Protein AF-A0A9D7KH41-F1 (afdb_monomer)

Mean predicted aligned error: 4.59 Å

Sequence (114 aa):
MLYSLLLPESWRNYSPVYESYYAGKAGRFDIVMHGTTVDQRYYKNEVFYPNVPTHGCL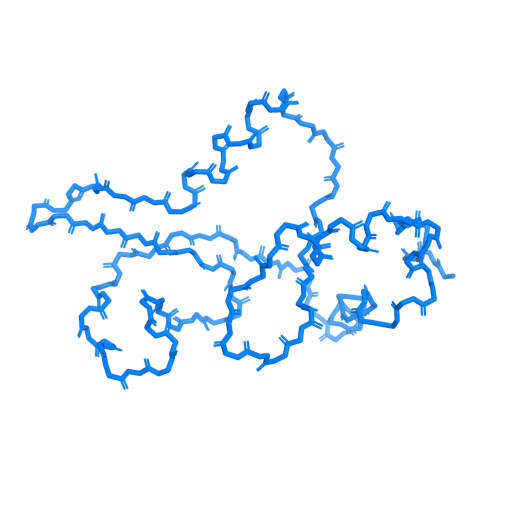SGIEKWDDKGYLIFSNQEKLLDIYNSLGNPKGYLYLIELDDQEKDVTPEEVQNLLK

Foldseek 3Di:
DVVLVQDDPLCSPVVQLCPQVVCVVVPNPDAAEDEDPDDCVVCPPPLPPPDDDDPRHHYFDWDADPVGHTPDGPSVVVVVVCVVVVNDDGDDDDGDDDDDSDDDDPVNVVVVVD

Solvent-accessible surface area (backbone atoms only — not comparable to full-atom values): 7569 Å² total; per-residue (Å²): 110,80,71,52,71,76,47,58,77,78,47,62,81,43,68,76,78,47,50,66,58,53,40,38,76,73,71,47,86,78,71,56,75,45,74,48,89,66,68,44,75,83,36,71,88,43,91,62,46,77,42,76,93,63,97,75,44,53,66,41,49,39,44,62,48,100,87,70,48,82,75,45,48,50,48,58,53,51,49,52,53,46,52,73,66,69,62,74,88,80,84,85,87,86,79,86,89,72,91,65,100,64,83,88,49,74,66,63,54,52,66,72,76,102

Radius of gyration: 16.71 Å; Cα contacts (8 Å, |Δi|>4): 88; chains: 1; bounding box: 41×34×42 Å

Structure (mmCIF, N/CA/C/O backbone):
data_AF-A0A9D7KH41-F1
#
_entry.id   AF-A0A9D7KH41-F1
#
loop_
_atom_site.group_PDB
_atom_site.id
_atom_site.type_symbol
_atom_site.label_atom_id
_atom_site.label_alt_id
_atom_site.label_comp_id
_atom_site.label_asym_id
_atom_site.label_entity_id
_atom_site.label_seq_id
_atom_site.pdbx_PDB_ins_code
_atom_site.Cartn_x
_atom_site.Cartn_y
_atom_site.Cartn_z
_atom_site.occupancy
_atom_site.B_iso_or_equiv
_atom_site.auth_seq_id
_atom_site.auth_comp_id
_atom_site.auth_asym_id
_atom_site.auth_atom_id
_atom_site.pdbx_PDB_model_num
ATOM 1 N N . MET A 1 1 ? -17.560 -4.007 17.795 1.00 83.00 1 MET A N 1
ATOM 2 C CA . MET A 1 1 ? -16.921 -5.263 17.323 1.00 83.00 1 MET A CA 1
ATOM 3 C C . MET A 1 1 ? -15.451 -5.230 17.729 1.00 83.00 1 MET A C 1
ATOM 5 O O . MET A 1 1 ? -14.931 -4.134 17.830 1.00 83.00 1 MET A O 1
ATOM 9 N N . LEU A 1 2 ? -14.760 -6.354 17.964 1.00 90.62 2 LEU A N 1
ATOM 10 C CA . LEU A 1 2 ? -13.341 -6.312 18.380 1.00 90.62 2 LEU A CA 1
ATOM 11 C C . LEU A 1 2 ? -12.457 -5.540 17.380 1.00 90.62 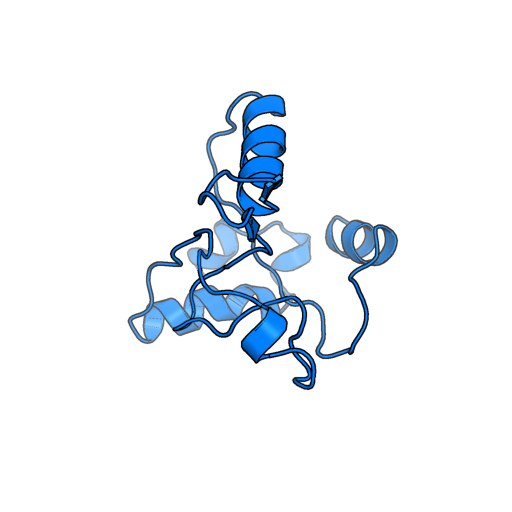2 LEU A C 1
ATOM 13 O O . LEU A 1 2 ? -11.638 -4.727 17.785 1.00 90.62 2 LEU A O 1
ATOM 17 N N . TYR A 1 3 ? -12.696 -5.721 16.079 1.00 91.69 3 TYR A N 1
ATOM 18 C CA . TYR A 1 3 ? -11.971 -5.024 15.013 1.00 91.69 3 TYR A CA 1
ATOM 19 C C . TYR A 1 3 ? -12.068 -3.490 15.098 1.00 91.69 3 TYR A C 1
ATOM 21 O O . TYR A 1 3 ? -11.073 -2.800 14.913 1.00 91.69 3 TYR A O 1
ATOM 29 N N . SER A 1 4 ? -13.233 -2.938 15.463 1.00 92.44 4 SER A N 1
ATOM 30 C CA . SER A 1 4 ? -13.424 -1.480 15.550 1.00 92.44 4 SER A CA 1
ATOM 31 C C . SER A 1 4 ? -12.623 -0.828 16.684 1.00 92.44 4 SER A C 1
ATOM 33 O O . SER A 1 4 ? -12.546 0.395 16.747 1.00 92.44 4 SER A O 1
ATOM 35 N N . LEU A 1 5 ? -12.059 -1.625 17.600 1.00 92.12 5 LEU A N 1
ATOM 36 C CA . LE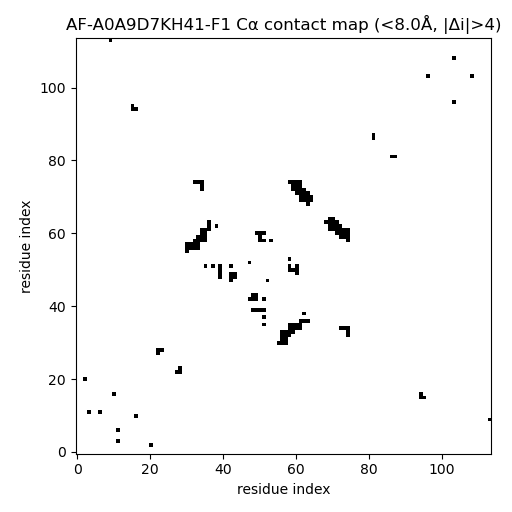U A 1 5 ? -11.157 -1.144 18.649 1.00 92.12 5 LEU A CA 1
ATOM 37 C C . LEU A 1 5 ? -9.728 -0.922 18.142 1.00 92.12 5 LEU A C 1
ATOM 39 O O . LEU A 1 5 ? -8.964 -0.245 18.820 1.00 92.12 5 LEU A O 1
ATOM 43 N N . LEU A 1 6 ? -9.371 -1.474 16.977 1.00 90.50 6 LEU A N 1
ATOM 44 C CA . LEU A 1 6 ? -8.088 -1.198 16.328 1.00 90.50 6 LEU A CA 1
ATOM 45 C C . LEU A 1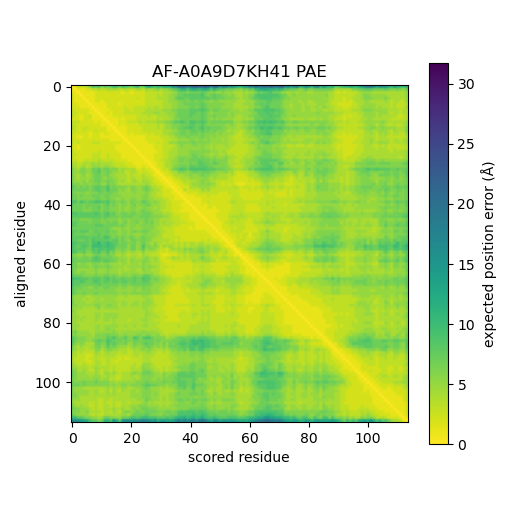 6 ? -8.115 0.178 15.648 1.00 90.50 6 LEU A C 1
ATOM 47 O O . LEU A 1 6 ? -7.117 0.891 15.659 1.00 90.50 6 LEU A O 1
ATOM 51 N N . LEU A 1 7 ? -9.276 0.568 15.116 1.00 89.94 7 LEU A N 1
ATOM 52 C CA . LEU A 1 7 ? -9.461 1.782 14.326 1.00 89.94 7 LEU A CA 1
ATOM 53 C C . LEU A 1 7 ? -9.494 3.063 15.186 1.00 89.94 7 LEU A C 1
ATOM 55 O O . LEU A 1 7 ? -10.051 3.044 16.295 1.00 89.94 7 LEU A O 1
ATOM 59 N N . PRO A 1 8 ? -8.999 4.198 14.648 1.00 88.88 8 PRO A N 1
ATOM 60 C CA . PRO A 1 8 ? -9.282 5.527 15.185 1.00 88.88 8 PRO A CA 1
ATOM 61 C C . PRO A 1 8 ? -10.785 5.750 15.382 1.00 88.88 8 PRO A C 1
ATOM 63 O O . PRO A 1 8 ? -11.608 5.215 14.637 1.00 88.88 8 PRO A O 1
ATOM 66 N N . GLU A 1 9 ? -11.161 6.555 16.378 1.00 90.19 9 GLU A N 1
A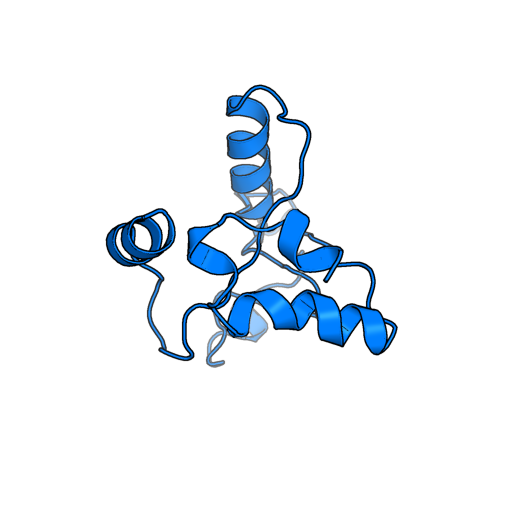TOM 67 C CA . GLU A 1 9 ? -12.575 6.788 16.696 1.00 90.19 9 GLU A CA 1
ATOM 68 C C . GLU A 1 9 ? -13.347 7.391 15.516 1.00 90.19 9 GLU A C 1
ATOM 70 O O . GLU A 1 9 ? -14.443 6.914 15.214 1.00 90.19 9 GLU A O 1
ATOM 75 N N . SER A 1 10 ? -12.743 8.344 14.795 1.00 88.44 10 SER A N 1
ATOM 76 C CA . SER A 1 10 ? -13.344 8.967 13.610 1.00 88.44 10 SER A CA 1
ATOM 77 C C . SER A 1 10 ? -13.616 7.968 12.479 1.00 88.44 10 SER A C 1
ATOM 79 O O . SER A 1 10 ? -14.543 8.158 11.693 1.00 88.44 10 SER A O 1
ATOM 81 N N . TRP A 1 11 ? -12.896 6.843 12.435 1.00 90.62 11 TRP A N 1
ATOM 82 C CA . TRP A 1 11 ? -13.037 5.828 11.387 1.00 90.62 11 TRP A CA 1
ATOM 83 C C . TRP A 1 11 ? -14.061 4.748 11.707 1.00 90.62 11 TRP A C 1
ATOM 85 O O . TRP A 1 11 ? -14.430 3.967 10.833 1.00 90.62 11 TRP A O 1
ATOM 95 N N . ARG A 1 12 ? -14.566 4.673 12.941 1.00 91.19 12 ARG A N 1
ATOM 96 C CA . ARG A 1 12 ? -15.460 3.573 13.341 1.00 91.19 12 ARG A CA 1
ATOM 97 C C . ARG A 1 12 ? -16.764 3.534 12.548 1.00 91.19 12 ARG A C 1
ATOM 99 O O . ARG A 1 12 ? -17.337 2.455 12.421 1.00 91.19 12 ARG A O 1
ATOM 106 N N . ASN A 1 13 ? -17.197 4.667 12.000 1.00 89.19 13 ASN A N 1
ATOM 107 C CA . ASN A 1 13 ? -18.373 4.767 11.132 1.00 89.19 13 ASN A CA 1
ATOM 108 C C . ASN A 1 13 ? -18.017 4.856 9.636 1.00 89.19 13 ASN A C 1
ATOM 110 O O . ASN A 1 13 ? -18.913 4.965 8.802 1.00 89.19 13 ASN A O 1
ATOM 114 N N . TYR A 1 14 ? -16.730 4.802 9.282 1.00 87.69 14 TYR A N 1
ATOM 115 C CA . TYR A 1 14 ? -16.270 4.822 7.900 1.00 87.69 14 TYR A CA 1
ATOM 116 C C . TYR A 1 14 ? -16.276 3.391 7.352 1.00 87.69 14 TYR A C 1
ATOM 118 O O . TYR A 1 14 ? -15.413 2.580 7.666 1.00 87.69 14 TYR A O 1
ATOM 126 N N . SER A 1 15 ? -17.302 3.037 6.577 1.00 88.69 15 SER A N 1
ATOM 127 C CA . SER A 1 15 ? -17.484 1.646 6.131 1.00 88.69 15 SER A CA 1
ATOM 128 C C . SER A 1 15 ? -16.303 1.026 5.350 1.00 88.69 15 SER A C 1
ATOM 130 O O . SER A 1 15 ? -16.041 -0.153 5.599 1.00 88.69 15 SER A O 1
ATOM 132 N N . PRO A 1 16 ? -15.533 1.760 4.514 1.00 88.19 16 PRO A N 1
ATOM 133 C CA . PRO A 1 16 ? -14.430 1.173 3.742 1.00 88.19 16 PRO A CA 1
ATOM 134 C C . PRO A 1 16 ? -13.320 0.545 4.594 1.00 88.19 16 PRO A C 1
ATOM 136 O O . PRO A 1 16 ? -12.776 -0.495 4.237 1.00 88.19 16 PRO A O 1
ATOM 139 N N . VAL A 1 17 ? -13.032 1.067 5.794 1.00 90.19 17 VAL A N 1
ATOM 140 C CA . VAL A 1 17 ? -11.983 0.469 6.651 1.00 90.19 17 VAL A CA 1
ATOM 141 C C . VAL A 1 17 ? -12.365 -0.901 7.224 1.00 90.19 17 VAL A C 1
ATOM 143 O O . VAL A 1 17 ? -11.534 -1.564 7.837 1.00 90.19 17 VAL A O 1
ATOM 146 N N . TYR A 1 18 ? -13.599 -1.369 7.016 1.00 92.38 18 TYR A N 1
ATOM 147 C CA . TYR A 1 18 ? -14.031 -2.714 7.403 1.00 92.38 18 TYR A CA 1
ATOM 148 C C . TYR A 1 18 ? -13.830 -3.766 6.304 1.00 92.38 18 TYR A C 1
ATOM 150 O O . TYR A 1 18 ? -14.063 -4.948 6.560 1.00 92.38 18 TYR A O 1
ATOM 158 N N . GLU A 1 19 ? -13.359 -3.402 5.111 1.00 90.19 19 GLU A N 1
ATOM 159 C CA . GLU A 1 19 ? -13.098 -4.372 4.039 1.00 90.19 19 GLU A CA 1
ATOM 160 C C . GLU A 1 19 ? -12.071 -5.428 4.451 1.00 90.19 19 GLU A C 1
ATOM 162 O O . GLU A 1 19 ? -12.303 -6.623 4.268 1.00 90.19 19 GLU A O 1
ATOM 167 N N . SER A 1 20 ? -11.001 -5.018 5.139 1.00 89.88 20 SER A N 1
ATOM 168 C CA . SER A 1 20 ? -10.013 -5.944 5.712 1.00 89.88 20 SER A CA 1
ATOM 169 C C . SER A 1 20 ? -10.639 -6.932 6.707 1.00 89.88 20 SER A C 1
ATOM 171 O O . SER A 1 20 ? -10.261 -8.103 6.752 1.00 89.88 20 SER A O 1
ATOM 173 N N . TYR A 1 21 ? -11.633 -6.495 7.491 1.00 92.44 21 TYR A N 1
ATOM 174 C CA . TYR A 1 21 ? -12.355 -7.384 8.404 1.00 92.44 21 TYR A CA 1
ATOM 175 C C . TYR A 1 21 ? -13.138 -8.459 7.638 1.00 92.44 21 TYR A C 1
ATOM 177 O O . TYR A 1 21 ? -13.070 -9.643 7.983 1.00 92.44 21 TYR A O 1
ATOM 185 N N . TYR A 1 22 ? -13.861 -8.067 6.587 1.00 93.31 22 TYR A N 1
ATOM 186 C CA . TYR A 1 22 ? -14.628 -9.006 5.771 1.00 93.31 22 TYR A CA 1
ATOM 187 C C . TYR A 1 22 ? -13.728 -9.929 4.940 1.00 93.31 22 TYR A C 1
ATOM 189 O O . TYR A 1 22 ? -14.011 -11.125 4.852 1.00 93.31 22 TYR A O 1
ATOM 197 N N . ALA A 1 23 ? -12.606 -9.428 4.420 1.00 91.38 23 ALA A N 1
ATOM 198 C CA . ALA A 1 23 ? -11.587 -10.236 3.755 1.00 91.38 23 ALA A CA 1
ATOM 199 C C . ALA A 1 23 ? -11.029 -11.317 4.701 1.00 91.38 23 ALA A C 1
ATOM 201 O O . ALA A 1 23 ? -10.985 -12.496 4.339 1.00 91.38 23 ALA A O 1
ATOM 202 N N . GLY A 1 24 ? -10.734 -10.955 5.954 1.00 91.81 24 GLY A N 1
ATOM 203 C CA . GLY A 1 24 ? -10.353 -11.903 7.007 1.00 91.81 24 GLY A CA 1
ATOM 204 C C . GLY A 1 24 ? -11.420 -12.960 7.272 1.00 91.81 24 GLY A C 1
ATOM 205 O O . GLY A 1 24 ? -11.122 -14.151 7.348 1.00 91.81 24 GLY A O 1
ATOM 206 N N . LYS A 1 25 ? -12.695 -12.565 7.334 1.00 93.88 25 LYS A N 1
ATOM 207 C CA . LYS A 1 25 ? -13.817 -13.511 7.462 1.00 93.88 25 LYS A CA 1
ATOM 208 C C . LYS A 1 25 ? -13.922 -14.481 6.280 1.00 93.88 25 LYS A C 1
ATOM 210 O O . LYS A 1 25 ? -14.396 -15.596 6.483 1.00 93.88 25 LYS A O 1
ATOM 215 N N . ALA A 1 26 ? -13.470 -14.076 5.095 1.00 94.12 26 ALA A N 1
ATOM 216 C CA . ALA A 1 26 ? -13.405 -14.902 3.892 1.00 94.12 26 ALA A CA 1
ATOM 217 C C . ALA A 1 26 ? -12.108 -15.733 3.768 1.00 94.12 26 ALA A C 1
ATOM 219 O O . ALA A 1 26 ? -11.956 -16.473 2.799 1.00 94.12 26 ALA A O 1
ATOM 220 N N . GLY A 1 27 ? -11.183 -15.643 4.733 1.00 93.69 27 GLY A N 1
ATOM 221 C CA . GLY A 1 27 ? -9.946 -16.429 4.751 1.00 93.69 27 GLY A CA 1
ATOM 222 C C . GLY A 1 27 ? -8.683 -15.690 4.292 1.00 93.69 27 GLY A C 1
ATOM 223 O O . GLY A 1 27 ? -7.653 -16.333 4.104 1.00 93.69 27 GLY A O 1
ATOM 224 N N . ARG A 1 28 ? -8.738 -14.367 4.085 1.00 89.06 28 ARG A N 1
ATOM 225 C CA . ARG A 1 28 ? -7.581 -13.532 3.713 1.00 89.06 28 ARG A CA 1
ATOM 226 C C . ARG A 1 28 ? -7.029 -12.814 4.939 1.00 89.06 28 ARG A C 1
ATOM 228 O O . ARG A 1 28 ? -7.626 -11.853 5.408 1.00 89.06 28 ARG A O 1
ATOM 235 N N . PHE A 1 29 ? -5.907 -13.292 5.465 1.00 88.31 29 PHE A N 1
ATOM 236 C CA . PHE A 1 29 ? -5.365 -12.820 6.747 1.00 88.31 29 PHE A CA 1
ATOM 237 C C . PHE A 1 29 ? -4.074 -12.014 6.609 1.00 88.31 29 PHE A C 1
ATOM 239 O O . PHE A 1 29 ? -3.626 -11.412 7.583 1.00 88.31 29 PHE A O 1
ATOM 246 N N . ASP A 1 30 ? -3.482 -12.007 5.420 1.00 87.06 30 ASP A N 1
ATOM 247 C CA . ASP A 1 30 ? -2.199 -11.399 5.121 1.00 87.06 30 ASP A CA 1
ATOM 248 C C . ASP A 1 30 ? -2.234 -10.614 3.807 1.00 87.06 30 ASP A C 1
ATOM 250 O O . ASP A 1 30 ? -2.938 -10.951 2.854 1.00 87.06 30 ASP A O 1
ATOM 254 N N . ILE A 1 31 ? -1.436 -9.550 3.776 1.00 86.25 31 ILE A N 1
ATOM 255 C CA . ILE A 1 31 ? -1.033 -8.871 2.551 1.00 86.25 31 ILE A CA 1
ATOM 256 C C . ILE A 1 31 ? 0.485 -8.919 2.485 1.00 86.25 31 ILE A C 1
ATOM 258 O O . ILE A 1 31 ? 1.179 -8.528 3.425 1.00 86.25 31 ILE A O 1
ATOM 262 N N . VAL A 1 32 ? 1.008 -9.433 1.378 1.00 87.50 32 VAL A N 1
ATOM 263 C CA . VAL A 1 32 ? 2.448 -9.437 1.135 1.00 87.50 32 VAL A CA 1
ATOM 264 C C . VAL A 1 32 ? 2.800 -8.134 0.439 1.00 87.50 32 VAL A C 1
ATOM 266 O O . VAL A 1 32 ? 2.199 -7.786 -0.577 1.00 87.50 32 VAL A O 1
ATOM 269 N N . MET A 1 33 ? 3.774 -7.418 0.992 1.00 88.25 33 MET A N 1
ATOM 270 C CA . MET A 1 33 ? 4.310 -6.203 0.400 1.00 88.25 33 MET A CA 1
ATOM 271 C C . MET A 1 33 ? 5.690 -6.492 -0.182 1.00 88.25 33 MET A C 1
ATOM 273 O O . MET A 1 33 ? 6.574 -6.955 0.537 1.00 88.25 33 MET A O 1
ATOM 277 N N . HIS A 1 34 ? 5.864 -6.276 -1.485 1.00 87.94 34 HIS A N 1
ATOM 278 C CA . HIS A 1 34 ? 7.111 -6.621 -2.163 1.00 87.94 34 HIS A CA 1
ATOM 279 C C . HIS A 1 34 ? 7.393 -5.751 -3.387 1.00 87.94 34 HIS A C 1
ATOM 281 O O . HIS A 1 34 ? 6.525 -5.058 -3.918 1.00 87.94 34 HIS A O 1
ATOM 287 N N . GLY A 1 35 ? 8.647 -5.788 -3.820 1.00 85.62 35 GLY A N 1
ATOM 288 C CA . GLY A 1 35 ? 9.106 -5.194 -5.064 1.00 85.62 35 GLY A CA 1
ATOM 289 C C . GLY A 1 35 ? 8.812 -6.059 -6.291 1.00 85.62 35 GLY A C 1
ATOM 290 O O . GLY A 1 35 ? 8.304 -7.174 -6.171 1.00 85.62 35 GLY A O 1
ATOM 291 N N . THR A 1 36 ? 9.150 -5.580 -7.481 1.00 88.00 36 THR A N 1
ATOM 292 C CA . THR A 1 36 ? 9.025 -6.353 -8.718 1.00 88.00 36 THR A CA 1
ATOM 293 C C . THR A 1 36 ? 10.273 -6.219 -9.577 1.00 88.00 36 THR A C 1
ATOM 295 O O . THR A 1 36 ? 10.780 -5.128 -9.815 1.00 88.00 36 THR A O 1
ATOM 298 N N . THR A 1 37 ? 10.750 -7.343 -10.102 1.00 90.94 37 THR A N 1
ATOM 299 C CA . THR A 1 37 ? 11.812 -7.375 -11.119 1.00 90.94 37 THR A CA 1
ATOM 300 C C . THR A 1 37 ? 11.252 -7.472 -12.536 1.00 90.94 37 THR A C 1
ATOM 302 O O . THR A 1 37 ? 12.007 -7.569 -13.502 1.00 90.94 37 THR A O 1
ATOM 305 N N . VAL A 1 38 ? 9.922 -7.457 -12.681 1.00 90.62 38 VAL A N 1
ATOM 306 C CA . VAL A 1 38 ? 9.265 -7.477 -13.987 1.00 90.62 38 VAL A CA 1
ATOM 307 C C . VAL A 1 38 ? 9.479 -6.136 -14.674 1.00 90.62 38 VAL A C 1
ATOM 309 O O . VAL A 1 38 ? 9.155 -5.087 -14.123 1.00 90.62 38 VAL A O 1
ATOM 312 N N . ASP A 1 39 ? 9.971 -6.182 -15.908 1.00 89.62 39 ASP A N 1
ATOM 313 C CA . ASP A 1 39 ? 10.136 -4.998 -16.743 1.00 89.62 39 ASP A CA 1
ATOM 314 C C . ASP A 1 39 ? 8.777 -4.341 -17.041 1.00 89.62 39 ASP A C 1
ATOM 316 O O . ASP A 1 39 ? 7.926 -4.901 -17.738 1.00 89.62 39 ASP A O 1
ATOM 320 N N . GLN A 1 40 ? 8.575 -3.122 -16.528 1.00 90.38 40 GLN A N 1
ATOM 321 C CA . GLN A 1 40 ? 7.320 -2.381 -16.683 1.00 90.38 40 GLN A CA 1
ATOM 322 C C . GLN A 1 40 ? 7.019 -2.024 -18.142 1.00 90.38 40 GLN A C 1
ATOM 324 O O . GLN A 1 40 ? 5.866 -1.762 -18.486 1.00 90.38 40 GLN A O 1
ATOM 329 N N . ARG A 1 41 ? 8.028 -2.028 -19.028 1.00 91.44 41 ARG A N 1
ATOM 330 C CA . ARG A 1 41 ? 7.855 -1.707 -20.454 1.00 91.44 41 ARG A CA 1
ATOM 331 C C . ARG A 1 41 ? 6.924 -2.689 -21.162 1.00 91.44 41 ARG A C 1
ATOM 333 O O . ARG A 1 41 ? 6.324 -2.308 -22.167 1.00 91.44 41 ARG A O 1
ATOM 340 N N . TYR A 1 42 ? 6.752 -3.903 -20.631 1.00 92.69 42 TYR A N 1
ATOM 341 C CA . TYR A 1 42 ? 5.766 -4.866 -21.131 1.00 92.69 42 TYR A CA 1
ATOM 342 C C . TYR A 1 42 ? 4.322 -4.369 -21.005 1.00 92.69 42 TYR A C 1
ATOM 344 O O . TYR A 1 42 ? 3.470 -4.804 -21.773 1.00 92.69 42 TYR A O 1
ATOM 352 N N . TYR A 1 43 ? 4.066 -3.414 -20.108 1.00 93.50 43 TYR A N 1
ATOM 353 C CA . TYR A 1 43 ? 2.735 -2.894 -19.803 1.00 93.50 43 TYR A CA 1
ATOM 354 C C . TYR A 1 43 ? 2.563 -1.418 -20.177 1.00 93.50 43 TYR A C 1
ATOM 356 O O . TYR A 1 43 ? 1.621 -0.788 -19.726 1.00 93.50 43 TYR A O 1
ATOM 364 N N . LYS A 1 44 ? 3.440 -0.834 -21.006 1.00 94.75 44 LYS A N 1
ATOM 365 C CA . LYS A 1 44 ? 3.459 0.617 -21.313 1.00 94.75 44 LYS A CA 1
ATOM 366 C C . LYS A 1 44 ? 2.138 1.232 -21.810 1.00 94.75 44 LYS A C 1
ATOM 368 O O . LYS A 1 44 ? 2.010 2.450 -21.806 1.00 94.75 44 LYS A O 1
ATOM 373 N N . ASN A 1 45 ? 1.220 0.406 -22.306 1.00 95.44 45 ASN A N 1
ATOM 374 C CA . ASN A 1 45 ? -0.070 0.826 -22.853 1.00 95.44 45 ASN A CA 1
ATOM 375 C C . ASN A 1 45 ? -1.248 0.424 -21.948 1.00 95.44 45 ASN A C 1
ATOM 377 O O . ASN A 1 45 ? -2.397 0.589 -22.347 1.00 95.44 45 ASN A O 1
ATOM 381 N N . GLU A 1 46 ? -0.971 -0.135 -20.772 1.00 93.62 46 GLU A N 1
ATOM 382 C CA . GLU A 1 46 ? -1.983 -0.570 -19.816 1.00 93.62 46 GLU A CA 1
ATOM 383 C C . GLU A 1 46 ? -2.325 0.552 -18.836 1.00 93.62 46 GLU A C 1
ATOM 385 O O . GLU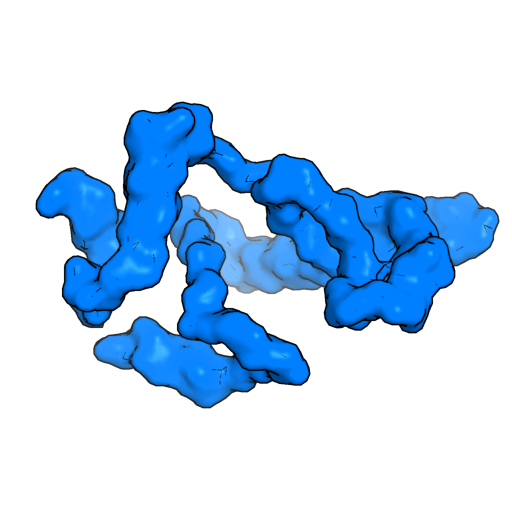 A 1 46 ? -1.468 1.359 -18.474 1.00 93.62 46 GLU A O 1
ATOM 390 N N . VAL A 1 47 ? -3.566 0.559 -18.347 1.00 88.19 47 VAL A N 1
ATOM 391 C CA . VAL A 1 47 ? -4.086 1.592 -17.428 1.00 88.19 47 VAL A CA 1
ATOM 392 C C . VAL A 1 47 ? -3.335 1.663 -16.098 1.00 88.19 47 VAL A C 1
ATOM 394 O O . VAL A 1 47 ? -3.251 2.717 -15.483 1.00 88.19 47 VAL A O 1
ATOM 397 N N . PHE A 1 48 ? -2.759 0.545 -15.656 1.00 85.88 48 PHE A N 1
ATOM 398 C CA . PHE A 1 48 ? -2.019 0.461 -14.399 1.00 85.88 48 PHE A CA 1
ATOM 399 C C . PHE A 1 48 ? -0.529 0.792 -14.555 1.00 85.88 48 PHE A C 1
ATOM 401 O O . PHE A 1 48 ? 0.198 0.788 -13.560 1.00 85.88 48 PHE A O 1
ATOM 408 N N . TYR A 1 49 ? -0.041 1.066 -15.771 1.00 90.38 49 TYR A N 1
ATOM 409 C CA . TYR A 1 49 ? 1.325 1.543 -15.972 1.00 90.38 49 TYR A CA 1
ATOM 410 C C . TYR A 1 49 ? 1.542 2.854 -15.194 1.00 90.38 49 TYR A C 1
ATOM 412 O O . TYR A 1 49 ? 0.693 3.739 -15.259 1.00 90.38 49 TYR A O 1
ATOM 420 N N . PRO A 1 50 ? 2.666 3.037 -14.472 1.00 90.19 50 PRO A N 1
ATOM 421 C CA . PRO A 1 50 ? 3.921 2.278 -14.521 1.00 90.19 50 PRO A CA 1
ATOM 422 C C . PRO A 1 50 ? 4.029 1.101 -13.540 1.00 90.19 50 PRO A C 1
ATOM 424 O O . PRO A 1 50 ? 5.134 0.628 -13.292 1.00 90.19 50 PRO A O 1
ATOM 427 N N . ASN A 1 51 ? 2.933 0.629 -12.952 1.00 88.88 51 ASN A N 1
ATOM 428 C CA . ASN A 1 51 ? 2.947 -0.563 -12.106 1.00 88.88 51 ASN A CA 1
ATOM 429 C C . ASN A 1 51 ? 2.862 -1.851 -12.940 1.00 88.88 51 ASN A C 1
ATOM 431 O O . ASN A 1 51 ? 2.725 -1.833 -14.164 1.00 88.88 51 ASN A O 1
ATOM 435 N N . VAL A 1 52 ? 2.959 -2.986 -12.251 1.00 90.44 52 VAL A N 1
ATOM 436 C CA . VAL A 1 52 ? 2.754 -4.324 -12.816 1.00 90.44 52 VAL A CA 1
ATOM 437 C C . VAL A 1 52 ? 1.638 -5.024 -12.038 1.00 90.44 52 VAL A C 1
ATOM 439 O O . VAL A 1 52 ? 1.487 -4.757 -10.842 1.00 90.44 52 VAL A O 1
ATOM 442 N N . PRO A 1 53 ? 0.863 -5.921 -12.668 1.00 88.81 53 PRO A N 1
ATOM 443 C CA . PRO A 1 53 ? -0.193 -6.642 -11.972 1.00 88.81 53 PRO A CA 1
ATOM 444 C C . PRO A 1 53 ? 0.391 -7.575 -10.902 1.00 88.81 53 PRO A C 1
ATOM 446 O O . PRO A 1 53 ? 1.445 -8.184 -11.095 1.00 88.81 53 PRO A O 1
ATOM 449 N N . THR A 1 54 ? -0.320 -7.720 -9.783 1.00 87.44 54 THR A N 1
ATOM 450 C CA . THR A 1 54 ? 0.034 -8.633 -8.686 1.00 87.44 54 THR A CA 1
ATOM 451 C C . THR A 1 54 ? -1.119 -9.591 -8.390 1.00 87.44 54 THR A C 1
ATOM 453 O O . THR A 1 54 ? -2.269 -9.348 -8.753 1.00 87.44 54 THR A O 1
ATOM 456 N N . HIS A 1 55 ? -0.840 -10.682 -7.675 1.00 83.56 55 HIS A N 1
ATOM 457 C CA . HIS A 1 55 ? -1.869 -11.617 -7.205 1.00 83.56 55 HIS A CA 1
ATOM 458 C C . HIS A 1 55 ? -2.533 -11.152 -5.893 1.00 83.56 55 HIS A C 1
ATOM 460 O O . HIS A 1 55 ? -2.738 -11.951 -4.981 1.00 83.56 55 HIS A O 1
ATOM 466 N N . GLY A 1 56 ? -2.848 -9.856 -5.790 1.00 80.94 56 GLY A N 1
ATOM 467 C CA . GLY A 1 56 ? -3.404 -9.241 -4.577 1.00 80.94 56 GLY A CA 1
ATOM 468 C C . GLY A 1 56 ? -2.354 -8.820 -3.543 1.00 80.94 56 GLY A C 1
ATOM 469 O O . GLY A 1 56 ? -2.696 -8.545 -2.397 1.00 80.94 56 GLY A O 1
ATOM 470 N N . CYS A 1 57 ? -1.080 -8.778 -3.936 1.00 87.69 57 CYS A N 1
ATOM 471 C CA . CYS A 1 57 ? 0.005 -8.231 -3.124 1.00 87.69 57 CYS A CA 1
ATOM 472 C C . CYS A 1 57 ? 0.091 -6.711 -3.291 1.00 87.69 57 CYS A C 1
ATOM 474 O O . CYS A 1 57 ? -0.192 -6.186 -4.371 1.00 87.69 57 CYS A O 1
ATOM 476 N N . LEU A 1 58 ? 0.593 -6.016 -2.273 1.00 88.00 58 LEU A N 1
ATOM 477 C CA . LEU A 1 58 ? 0.955 -4.609 -2.401 1.00 88.00 58 LEU A CA 1
ATOM 478 C C . LEU A 1 58 ? 2.336 -4.504 -3.063 1.00 88.00 58 LEU A C 1
ATOM 480 O O . LEU A 1 58 ? 3.351 -4.840 -2.451 1.00 88.00 58 LEU A O 1
ATOM 484 N N . SER A 1 59 ? 2.382 -4.030 -4.308 1.00 87.88 59 SER A N 1
ATOM 485 C CA . SER A 1 59 ? 3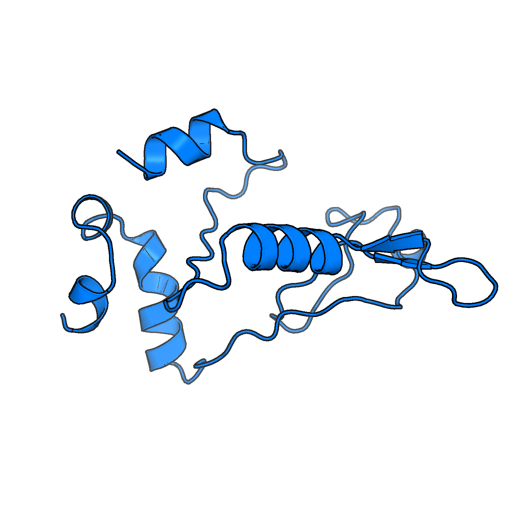.639 -3.763 -5.017 1.00 87.88 59 SER A CA 1
ATOM 486 C C . SER A 1 59 ? 3.819 -2.279 -5.275 1.00 87.88 59 SER A C 1
ATOM 488 O O . SER A 1 59 ? 2.865 -1.565 -5.567 1.00 87.88 59 SER A O 1
ATOM 490 N N . GLY A 1 60 ? 5.068 -1.832 -5.198 1.00 88.06 60 GLY A N 1
ATOM 491 C CA . GLY A 1 60 ? 5.489 -0.516 -5.658 1.00 88.06 60 GLY A CA 1
ATOM 492 C C . GLY A 1 60 ? 6.245 -0.620 -6.978 1.00 88.06 60 GLY A C 1
ATOM 493 O O . GLY A 1 60 ? 6.661 -1.703 -7.392 1.00 88.06 60 GLY A O 1
ATOM 494 N N . ILE A 1 61 ? 6.452 0.525 -7.622 1.00 91.25 61 ILE A N 1
ATOM 495 C CA . ILE A 1 61 ? 7.334 0.646 -8.785 1.00 91.25 61 ILE A CA 1
ATOM 496 C C . ILE A 1 61 ? 8.770 0.321 -8.361 1.00 91.25 61 ILE A C 1
ATOM 498 O O . ILE A 1 61 ? 9.284 0.918 -7.409 1.00 91.25 61 ILE A O 1
ATOM 502 N N . GLU A 1 62 ? 9.433 -0.543 -9.126 1.00 93.25 62 GLU A N 1
ATOM 503 C CA . GLU A 1 62 ? 10.865 -0.810 -9.007 1.00 93.25 62 GLU A CA 1
ATOM 504 C C . GLU A 1 62 ? 11.541 -0.813 -10.372 1.00 93.25 62 GLU A C 1
ATOM 506 O O . GLU A 1 62 ? 11.110 -1.511 -11.282 1.00 93.25 62 GLU A O 1
ATOM 511 N N . LYS A 1 63 ? 12.610 -0.036 -10.531 1.00 92.38 63 LYS A N 1
ATOM 512 C CA . LYS A 1 63 ? 13.355 0.052 -11.790 1.00 92.38 63 LYS A CA 1
ATOM 513 C C . LYS A 1 63 ? 14.731 -0.550 -11.603 1.00 92.38 63 LYS A C 1
ATOM 515 O O . LYS A 1 63 ? 15.428 -0.208 -10.650 1.00 92.38 63 LYS A O 1
ATOM 520 N N . TRP A 1 64 ? 15.120 -1.379 -12.558 1.00 92.94 64 TRP A N 1
ATOM 521 C CA . TRP A 1 64 ? 16.388 -2.093 -12.582 1.00 92.94 64 TRP A CA 1
ATOM 522 C C . TRP A 1 64 ? 17.131 -1.739 -13.872 1.00 92.94 64 TRP A C 1
ATOM 524 O O . TRP A 1 64 ? 16.493 -1.491 -14.897 1.00 92.94 64 TRP A O 1
ATOM 534 N N . ASP A 1 65 ? 18.459 -1.662 -13.821 1.00 92.56 65 ASP A N 1
ATOM 535 C CA . ASP A 1 65 ? 19.276 -1.464 -15.019 1.00 92.56 65 ASP A CA 1
ATOM 536 C C . ASP A 1 65 ? 19.449 -2.774 -15.811 1.00 92.56 65 ASP A C 1
ATOM 538 O O . ASP A 1 65 ? 19.104 -3.861 -15.342 1.00 92.56 65 ASP A O 1
ATOM 542 N N . ASP A 1 66 ? 20.022 -2.692 -17.014 1.00 91.50 66 ASP A N 1
ATOM 543 C CA . ASP A 1 66 ? 20.241 -3.865 -17.877 1.00 91.50 66 ASP A CA 1
ATOM 544 C C . ASP A 1 66 ? 21.240 -4.886 -17.287 1.00 91.50 66 ASP A C 1
ATOM 546 O O . ASP A 1 66 ? 21.397 -5.987 -17.817 1.00 91.50 66 ASP A O 1
ATOM 550 N N . LYS A 1 67 ? 21.939 -4.537 -16.199 1.00 94.25 67 LYS A N 1
ATOM 551 C CA . LYS A 1 67 ? 22.848 -5.423 -15.459 1.00 94.25 67 LYS A CA 1
ATOM 552 C C . LYS A 1 67 ? 22.181 -6.031 -14.218 1.00 94.25 67 LYS A C 1
ATOM 554 O O . LYS A 1 67 ? 22.818 -6.827 -13.531 1.00 94.25 67 LYS A O 1
ATOM 559 N N . GLY A 1 68 ? 20.923 -5.686 -13.942 1.00 90.44 68 GLY A N 1
ATOM 560 C CA . GLY A 1 68 ? 20.163 -6.163 -12.790 1.00 90.44 68 GLY A CA 1
ATOM 561 C C . GLY A 1 68 ? 20.421 -5.391 -11.495 1.00 90.44 68 GLY A C 1
ATOM 562 O O . GLY A 1 68 ? 20.087 -5.895 -10.425 1.00 90.44 68 GLY A O 1
ATOM 563 N N . TYR A 1 69 ? 21.006 -4.191 -11.551 1.00 93.94 69 TYR A N 1
ATOM 564 C CA . TYR A 1 69 ? 21.135 -3.323 -10.380 1.00 93.94 69 TYR A CA 1
ATOM 565 C C . TYR A 1 69 ? 19.867 -2.505 -10.159 1.00 93.94 69 TYR A C 1
ATOM 567 O O . TYR A 1 69 ? 19.293 -1.957 -11.101 1.00 93.94 69 TYR A O 1
ATOM 575 N N . LEU A 1 70 ? 19.452 -2.388 -8.897 1.00 93.06 70 LEU A N 1
ATOM 576 C CA . LEU A 1 70 ? 18.332 -1.538 -8.511 1.00 93.06 70 LEU A CA 1
ATOM 577 C C . LEU A 1 70 ? 18.685 -0.065 -8.765 1.00 93.06 70 LEU A C 1
ATOM 579 O O . LEU A 1 70 ? 19.678 0.441 -8.247 1.00 93.06 70 LEU A O 1
ATOM 583 N N . ILE A 1 71 ? 17.858 0.623 -9.550 1.00 95.12 71 ILE A N 1
ATOM 584 C CA . ILE A 1 71 ? 17.947 2.070 -9.793 1.00 95.12 71 ILE A CA 1
ATOM 585 C C . ILE A 1 71 ? 16.982 2.825 -8.871 1.00 95.12 71 ILE A C 1
ATOM 587 O O . ILE A 1 71 ? 17.268 3.941 -8.439 1.00 95.12 71 ILE A O 1
ATOM 591 N N . PHE A 1 72 ? 15.799 2.259 -8.625 1.00 94.25 72 PHE A N 1
ATOM 592 C CA . PHE A 1 72 ? 14.719 2.925 -7.901 1.00 94.25 72 PHE A CA 1
ATOM 593 C C . PHE A 1 72 ? 13.767 1.904 -7.290 1.00 94.25 72 PHE A C 1
ATOM 595 O O . PHE A 1 72 ? 13.331 1.008 -8.008 1.00 94.25 72 PHE A O 1
ATOM 602 N N . SER A 1 73 ? 13.355 2.095 -6.035 1.00 93.31 73 SER A N 1
ATOM 603 C CA . SER A 1 73 ? 12.293 1.303 -5.410 1.00 93.31 73 SER A CA 1
ATOM 604 C C . SER A 1 73 ? 11.371 2.162 -4.546 1.00 93.31 73 SER A C 1
ATOM 606 O O . SER A 1 73 ? 11.803 2.822 -3.602 1.00 93.31 73 SER A O 1
ATOM 608 N N . ASN A 1 74 ? 10.069 2.142 -4.846 1.00 91.81 74 ASN A N 1
ATOM 609 C CA . ASN A 1 74 ? 9.062 2.704 -3.939 1.00 91.81 74 ASN A CA 1
ATOM 610 C C . ASN A 1 74 ? 8.938 1.887 -2.643 1.00 91.81 74 ASN A C 1
ATOM 612 O O . ASN A 1 74 ? 8.565 2.446 -1.615 1.00 91.81 74 ASN A O 1
ATOM 616 N N . GLN A 1 75 ? 9.265 0.591 -2.682 1.00 90.00 75 GLN A N 1
ATOM 617 C CA . GLN A 1 75 ? 9.255 -0.265 -1.495 1.00 90.00 75 GLN A CA 1
ATOM 618 C C . GLN A 1 75 ? 10.380 0.108 -0.531 1.00 90.00 75 GLN A C 1
ATOM 620 O O . GLN A 1 75 ? 10.136 0.277 0.661 1.00 90.00 75 GLN A O 1
ATOM 625 N N . GLU A 1 76 ? 11.588 0.317 -1.060 1.00 92.81 76 GLU A N 1
ATOM 626 C CA . GLU A 1 76 ? 12.726 0.814 -0.282 1.00 92.81 76 GLU A CA 1
ATOM 627 C C . GLU A 1 76 ? 12.399 2.162 0.362 1.00 92.81 76 GLU A C 1
ATOM 629 O O . GLU A 1 76 ? 12.539 2.311 1.570 1.00 92.81 76 GLU A O 1
ATOM 634 N N . LYS A 1 77 ? 11.825 3.105 -0.397 1.00 92.81 77 LYS A N 1
ATOM 635 C CA . LYS A 1 77 ? 11.401 4.403 0.149 1.00 92.81 77 LYS A CA 1
ATOM 636 C C . LYS A 1 77 ? 10.403 4.282 1.297 1.00 92.81 77 LYS A C 1
ATOM 638 O O . LYS A 1 77 ? 10.496 5.037 2.262 1.00 92.81 77 LYS A O 1
ATOM 643 N N . LEU A 1 78 ? 9.427 3.377 1.198 1.00 89.56 78 LEU A N 1
ATOM 644 C CA . LEU A 1 78 ? 8.479 3.168 2.291 1.00 89.56 78 LEU A CA 1
ATOM 645 C C . LEU A 1 78 ? 9.187 2.617 3.532 1.00 89.56 78 LEU A C 1
ATOM 647 O O . LEU A 1 78 ? 8.917 3.075 4.643 1.00 89.56 78 LEU A O 1
ATOM 651 N N . LEU A 1 79 ? 10.098 1.661 3.344 1.00 90.31 79 LEU A N 1
ATOM 652 C CA . LEU A 1 79 ? 10.889 1.098 4.431 1.00 90.31 79 LEU A CA 1
ATOM 653 C C . LEU A 1 79 ? 11.797 2.157 5.071 1.00 90.31 79 LEU A C 1
ATOM 655 O O . LEU A 1 79 ? 11.879 2.221 6.295 1.00 90.31 79 LEU A O 1
ATOM 659 N N . ASP A 1 80 ? 12.413 3.029 4.276 1.00 93.69 80 ASP A N 1
ATOM 660 C CA . ASP A 1 80 ? 13.221 4.151 4.757 1.00 93.69 80 ASP A CA 1
ATOM 661 C C . ASP A 1 80 ? 12.393 5.115 5.608 1.00 93.69 80 ASP A C 1
ATOM 663 O O . ASP A 1 80 ? 12.819 5.505 6.697 1.00 93.69 80 ASP A O 1
ATOM 667 N N . ILE A 1 81 ? 11.179 5.454 5.158 1.00 92.12 81 ILE A N 1
ATOM 668 C CA . ILE A 1 81 ? 10.243 6.273 5.935 1.00 92.12 81 ILE A CA 1
ATOM 669 C C . ILE A 1 81 ? 9.908 5.565 7.249 1.00 92.12 81 ILE A C 1
ATOM 671 O O . ILE A 1 81 ? 10.039 6.167 8.313 1.00 92.12 81 ILE A O 1
ATOM 675 N N . TYR A 1 82 ? 9.538 4.285 7.209 1.00 89.94 82 TYR A N 1
ATOM 676 C CA . TYR A 1 82 ? 9.216 3.509 8.407 1.00 89.94 82 TYR A CA 1
ATOM 677 C C . TYR A 1 82 ? 10.386 3.458 9.406 1.00 89.94 82 TYR A C 1
ATOM 679 O O . TYR A 1 82 ? 10.201 3.699 10.603 1.00 89.94 82 TYR A O 1
ATOM 687 N N . ASN A 1 83 ? 11.605 3.231 8.914 1.00 92.94 83 ASN A N 1
ATOM 688 C CA . ASN A 1 83 ? 12.823 3.238 9.720 1.00 92.94 83 ASN A CA 1
ATOM 689 C C . ASN A 1 83 ? 13.085 4.624 10.329 1.00 92.94 83 ASN A C 1
ATOM 691 O O . ASN A 1 83 ? 13.453 4.724 11.502 1.00 92.94 83 ASN A O 1
ATOM 695 N N . SER A 1 84 ? 12.851 5.697 9.564 1.00 95.19 84 SER A N 1
ATOM 696 C CA . SER A 1 84 ? 13.043 7.081 10.019 1.00 95.19 84 SER A CA 1
ATOM 697 C C . SER A 1 84 ? 12.113 7.473 11.175 1.00 95.19 84 SER A C 1
ATOM 699 O O . SER A 1 84 ? 12.460 8.332 11.983 1.00 95.19 84 SER A O 1
ATOM 701 N N . LEU A 1 85 ? 10.970 6.791 11.310 1.00 93.38 85 LEU A N 1
ATOM 702 C CA . LEU A 1 85 ? 10.022 6.943 12.418 1.00 93.38 85 LEU A CA 1
ATOM 703 C C . LEU A 1 85 ? 10.445 6.193 13.694 1.00 93.38 85 LEU A C 1
ATOM 705 O O . LEU A 1 85 ? 9.694 6.166 14.668 1.00 93.38 85 LEU A O 1
ATOM 709 N N . GLY A 1 86 ? 11.627 5.567 13.714 1.00 94.00 86 GLY A N 1
ATOM 710 C CA . GLY A 1 86 ? 12.128 4.838 14.879 1.00 94.00 86 GLY A CA 1
ATOM 711 C C . GLY A 1 86 ? 11.542 3.433 15.034 1.00 94.00 86 GLY A C 1
ATOM 712 O O . GLY A 1 86 ? 11.484 2.928 16.154 1.00 94.00 86 GLY A O 1
ATOM 713 N N . ASN A 1 87 ? 11.129 2.795 13.932 1.00 87.50 87 ASN A N 1
ATOM 714 C CA . ASN A 1 87 ? 10.550 1.444 13.910 1.00 87.50 87 ASN A CA 1
ATOM 715 C C . ASN A 1 87 ? 9.329 1.292 14.839 1.00 87.50 87 ASN A C 1
ATOM 717 O O . ASN A 1 87 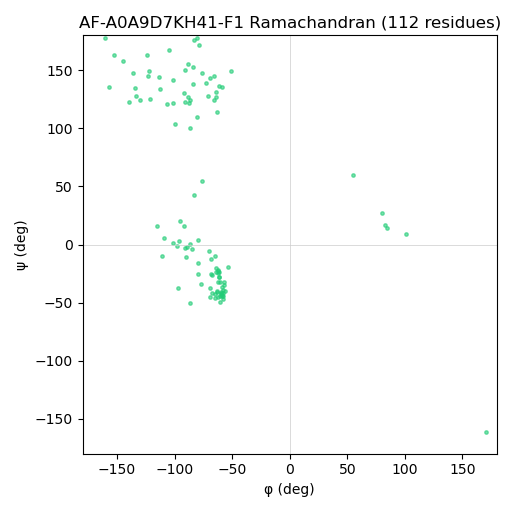? 9.355 0.488 15.783 1.00 87.50 87 ASN A O 1
ATOM 721 N N . PRO A 1 88 ? 8.261 2.075 14.609 1.00 89.06 88 PRO A N 1
ATOM 722 C CA . PRO A 1 88 ? 7.087 2.060 15.468 1.00 89.06 88 PRO A CA 1
ATOM 723 C C . PRO A 1 88 ? 6.426 0.678 15.474 1.00 89.06 88 PRO A C 1
ATOM 725 O O . PRO A 1 88 ? 6.229 0.055 14.437 1.00 89.06 88 PRO A O 1
ATOM 728 N N . LYS A 1 89 ? 6.029 0.200 16.656 1.00 89.00 89 LYS A N 1
ATOM 729 C CA . LYS A 1 89 ? 5.265 -1.048 16.782 1.00 89.00 89 LYS A CA 1
ATOM 730 C C . LYS A 1 89 ? 3.778 -0.749 16.643 1.00 89.00 89 LYS A C 1
ATOM 732 O O . LYS A 1 89 ? 3.235 0.012 17.440 1.00 89.00 89 LYS A O 1
ATOM 737 N N . GLY A 1 90 ? 3.114 -1.375 15.679 1.00 86.25 90 GLY A N 1
ATOM 738 C CA . GLY A 1 90 ? 1.682 -1.193 15.473 1.00 86.25 90 GLY A CA 1
ATOM 739 C C . GLY A 1 90 ? 1.188 -1.817 14.177 1.00 86.25 90 GLY A C 1
ATOM 740 O O . GLY A 1 90 ? 1.850 -2.675 13.597 1.00 86.25 90 GLY A O 1
ATOM 741 N N . TYR A 1 91 ? 0.014 -1.366 13.744 1.00 83.69 91 TYR A N 1
ATOM 742 C CA . TYR A 1 91 ? -0.572 -1.723 12.458 1.00 83.69 91 TYR A CA 1
ATOM 743 C C . TYR A 1 91 ? -0.363 -0.586 11.460 1.00 83.69 91 TYR A C 1
ATOM 745 O O . TYR A 1 91 ? -0.488 0.585 11.818 1.00 83.69 91 TYR A O 1
ATOM 753 N N . LEU A 1 92 ? -0.077 -0.946 10.210 1.00 84.38 92 LEU A N 1
ATOM 754 C CA . LEU A 1 92 ? -0.163 -0.034 9.078 1.00 84.38 92 LEU A CA 1
ATOM 755 C C . LEU A 1 92 ? -1.564 -0.151 8.478 1.00 84.38 92 LEU A C 1
ATOM 757 O O . LEU A 1 92 ? -2.028 -1.258 8.203 1.00 84.38 92 LEU A O 1
ATOM 761 N N . TYR A 1 93 ? -2.222 0.984 8.268 1.00 86.06 93 TYR A N 1
ATOM 762 C CA . TYR A 1 93 ? -3.482 1.032 7.537 1.00 86.06 93 TYR A CA 1
ATOM 763 C C . TYR A 1 93 ? -3.205 1.270 6.056 1.00 86.06 93 TYR A C 1
ATOM 765 O O . TYR A 1 93 ? -2.578 2.264 5.697 1.00 86.06 93 TYR A O 1
ATOM 773 N N . LEU A 1 94 ? -3.688 0.361 5.211 1.00 86.56 94 LEU A N 1
ATOM 774 C CA . LEU A 1 94 ? -3.792 0.555 3.768 1.00 86.56 94 LEU A CA 1
ATOM 775 C C . LEU A 1 94 ? -5.250 0.892 3.457 1.00 86.56 94 LEU A C 1
ATOM 777 O O . LEU A 1 94 ? -6.139 0.121 3.815 1.00 86.56 94 LEU A O 1
ATOM 781 N N . ILE A 1 95 ? -5.485 2.050 2.844 1.00 86.94 95 ILE A N 1
ATOM 782 C CA . ILE A 1 95 ? -6.830 2.549 2.550 1.00 86.94 95 ILE A CA 1
ATOM 783 C C . ILE A 1 95 ? -6.879 2.968 1.091 1.00 86.94 95 ILE A C 1
ATOM 785 O O . ILE A 1 95 ? -6.088 3.805 0.660 1.00 86.94 95 ILE A O 1
ATOM 789 N N . GLU A 1 96 ? -7.828 2.396 0.365 1.00 85.38 96 GLU A N 1
ATOM 790 C CA . GLU A 1 96 ? -8.237 2.854 -0.956 1.00 85.38 96 GLU A CA 1
ATOM 791 C C . GLU A 1 96 ? -9.305 3.941 -0.771 1.00 85.38 96 GLU A C 1
ATOM 793 O O . GLU A 1 96 ? -10.263 3.749 -0.017 1.00 85.38 96 GLU A O 1
ATOM 798 N N . LEU A 1 97 ? -9.080 5.130 -1.342 1.00 86.44 97 LEU A N 1
ATOM 799 C CA . LEU A 1 97 ? -9.947 6.292 -1.098 1.00 86.44 97 LEU A CA 1
ATOM 800 C C . LEU A 1 97 ? -11.131 6.327 -2.056 1.00 86.44 97 LEU A C 1
ATOM 802 O O . LEU A 1 97 ? -12.270 6.478 -1.620 1.00 86.44 97 LEU A O 1
ATOM 806 N N . ASP A 1 98 ? -10.840 6.198 -3.345 1.00 87.69 98 ASP A N 1
ATOM 807 C CA . ASP A 1 98 ? -11.798 6.139 -4.437 1.00 87.69 98 ASP A CA 1
ATOM 808 C C . ASP A 1 98 ? -11.141 5.504 -5.675 1.00 87.69 98 ASP A C 1
ATOM 810 O O . ASP A 1 98 ? -9.965 5.141 -5.653 1.00 87.69 98 ASP A O 1
ATOM 814 N N . ASP A 1 99 ? -11.927 5.338 -6.736 1.00 87.94 99 ASP A N 1
ATOM 815 C CA . ASP A 1 99 ? -11.539 4.737 -8.012 1.00 87.94 99 ASP A CA 1
ATOM 816 C C . ASP A 1 99 ? -11.115 5.780 -9.062 1.00 87.94 99 ASP A C 1
ATOM 818 O O . ASP A 1 99 ? -11.144 5.509 -10.266 1.00 87.94 99 ASP A O 1
ATOM 822 N N . GLN A 1 100 ? -10.736 6.993 -8.640 1.00 90.94 100 GLN A N 1
ATOM 823 C CA . GLN A 1 100 ? -10.328 8.035 -9.578 1.00 90.94 100 GLN A CA 1
ATOM 824 C C . GLN A 1 100 ? -8.950 7.728 -10.175 1.00 90.94 100 GLN A C 1
ATOM 826 O O . GLN A 1 100 ? -8.006 7.368 -9.476 1.00 90.94 100 GLN A O 1
ATOM 831 N N . GLU A 1 101 ? -8.796 7.971 -11.479 1.00 85.12 101 GLU A N 1
ATOM 832 C CA . GLU A 1 101 ? -7.515 7.866 -12.193 1.00 85.12 101 GLU A CA 1
ATOM 833 C C . GLU A 1 101 ? -6.592 9.067 -11.894 1.00 85.12 101 GLU A C 1
ATOM 835 O O . GLU A 1 101 ? -6.153 9.793 -12.789 1.00 85.12 101 GLU A O 1
ATOM 840 N N . LYS A 1 102 ? -6.330 9.327 -10.611 1.00 87.75 102 LYS A N 1
ATOM 841 C CA . LYS A 1 102 ? -5.434 10.388 -10.142 1.00 87.75 102 LYS A CA 1
ATOM 842 C C . LYS A 1 102 ? -4.694 9.946 -8.881 1.00 87.75 102 LYS A C 1
ATOM 844 O O . LYS A 1 102 ? -5.162 9.096 -8.129 1.00 87.75 102 LYS A O 1
ATOM 849 N N . ASP A 1 103 ? -3.564 10.588 -8.617 1.00 87.38 103 ASP A N 1
ATOM 850 C CA . ASP A 1 103 ? -2.827 10.366 -7.376 1.00 87.38 103 ASP A CA 1
ATOM 851 C C . ASP A 1 103 ? -3.591 10.921 -6.164 1.00 87.38 103 ASP A C 1
ATOM 853 O O . ASP A 1 103 ? -4.174 12.009 -6.220 1.00 87.38 103 ASP A O 1
ATOM 857 N N . VAL A 1 104 ? -3.508 10.203 -5.039 1.00 90.81 104 VAL A N 1
ATOM 858 C CA . VAL A 1 104 ? -3.976 10.687 -3.734 1.00 90.81 104 VAL A CA 1
ATOM 859 C C . VAL A 1 104 ? -3.152 11.901 -3.309 1.00 90.81 104 VAL A C 1
ATOM 861 O O . VAL A 1 104 ? -1.920 11.860 -3.244 1.00 90.81 104 VAL A O 1
ATOM 864 N N . THR A 1 105 ? -3.835 12.986 -2.969 1.00 93.88 105 THR A N 1
ATOM 865 C CA . THR A 1 105 ? -3.212 14.237 -2.537 1.00 93.88 105 THR A CA 1
ATOM 866 C C . THR A 1 105 ? -2.968 14.270 -1.024 1.00 93.88 105 THR A C 1
ATOM 868 O O . THR A 1 105 ? -3.695 13.644 -0.247 1.00 93.88 105 THR A O 1
ATOM 871 N N . PRO A 1 106 ? -1.994 15.069 -0.544 1.00 92.00 106 PRO A N 1
ATOM 872 C CA . PRO A 1 106 ? -1.804 15.271 0.891 1.00 92.00 106 PRO A CA 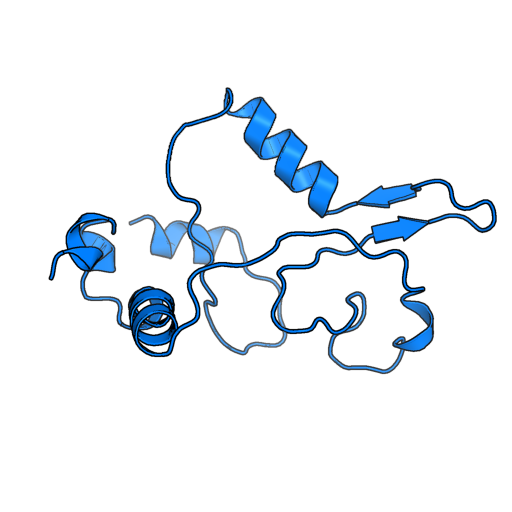1
ATOM 873 C C . PRO A 1 106 ? -3.049 15.811 1.610 1.00 92.00 106 PRO A C 1
ATOM 875 O O . PRO A 1 106 ? -3.267 15.484 2.773 1.00 92.00 106 PRO A O 1
ATOM 878 N N . GLU A 1 107 ? -3.872 16.626 0.943 1.00 94.06 107 GLU A N 1
ATOM 879 C CA . GLU A 1 107 ? -5.104 17.177 1.522 1.00 94.06 107 GLU A CA 1
ATOM 880 C C . GLU A 1 107 ? -6.161 16.091 1.766 1.00 94.06 107 GLU A C 1
ATOM 882 O O . GLU A 1 107 ? -6.772 16.061 2.837 1.00 94.06 107 GLU A O 1
ATOM 887 N N . GLU A 1 108 ? -6.329 15.160 0.821 1.00 92.00 108 GLU A N 1
ATOM 888 C CA . GLU A 1 108 ? -7.212 13.998 0.981 1.00 92.00 108 GLU A CA 1
ATOM 889 C C . GLU A 1 108 ? -6.781 13.148 2.183 1.00 92.00 108 GLU A C 1
ATOM 891 O O . GLU A 1 108 ? -7.615 12.798 3.019 1.00 92.00 108 GLU A O 1
ATOM 896 N N . VAL A 1 109 ? -5.473 12.923 2.357 1.00 89.00 109 VAL A N 1
ATOM 897 C CA . VAL A 1 109 ? -4.938 12.221 3.537 1.00 89.00 109 VAL A CA 1
ATOM 898 C C . VAL A 1 109 ? -5.249 12.981 4.829 1.00 89.00 109 VAL A C 1
ATOM 900 O O . VAL A 1 109 ? -5.706 12.383 5.801 1.00 89.00 109 VAL A O 1
ATOM 903 N N . GLN A 1 110 ? -5.049 14.301 4.860 1.00 88.19 110 GLN A N 1
ATOM 904 C CA . GLN A 1 110 ? -5.337 15.110 6.051 1.00 88.19 110 GLN A CA 1
ATOM 905 C C . GLN A 1 110 ? -6.816 15.077 6.445 1.00 88.19 110 GLN A C 1
ATOM 907 O O . GLN A 1 110 ? -7.132 15.135 7.631 1.00 88.19 110 GLN A O 1
ATOM 912 N N . ASN A 1 111 ? -7.731 14.963 5.482 1.00 85.94 111 ASN A N 1
ATOM 913 C CA . ASN A 1 111 ? -9.159 14.850 5.772 1.00 85.94 111 ASN A CA 1
ATOM 914 C C . ASN A 1 111 ? -9.532 13.524 6.448 1.00 85.94 111 ASN A C 1
ATOM 916 O O . ASN A 1 111 ? -10.506 13.497 7.195 1.00 85.94 111 ASN A O 1
ATOM 920 N N . LEU A 1 112 ? -8.742 12.465 6.254 1.00 80.88 112 LEU A N 1
ATOM 921 C CA . LEU A 1 112 ? -8.929 11.182 6.937 1.00 80.88 112 LEU A CA 1
ATOM 922 C C . LEU A 1 112 ? -8.375 11.189 8.361 1.00 80.88 112 LEU A C 1
ATOM 924 O O . LEU A 1 112 ? -8.815 10.399 9.183 1.00 80.88 112 LEU A O 1
ATOM 928 N N . LEU A 1 113 ? -7.397 12.041 8.664 1.00 78.12 113 LEU A N 1
ATOM 929 C CA . LEU A 1 113 ? -6.747 12.082 9.979 1.00 78.12 113 LEU A CA 1
ATOM 930 C C . LEU A 1 113 ? -7.499 12.937 11.016 1.00 78.12 113 LEU A C 1
ATOM 932 O O . LEU A 1 113 ? -7.068 13.000 12.168 1.00 78.12 113 LEU A O 1
ATOM 936 N N . LYS A 1 114 ? -8.583 13.605 10.608 1.00 63.88 114 LYS A N 1
ATOM 937 C CA . LYS A 1 114 ? -9.472 14.396 11.475 1.00 63.88 114 LYS A CA 1
ATOM 938 C C . LYS A 1 114 ? -10.460 13.505 12.236 1.00 63.88 114 LYS A C 1
ATOM 940 O O . LYS A 1 114 ? -10.901 13.959 13.312 1.00 63.88 114 LYS A O 1
#

pLDDT: mean 89.63, std 4.05, range [63.88, 95.44]

Secondary structure (DSSP, 8-state):
--GGGTS-GGGTT-GGGGHHHHHHHTT-----EE---S-GGGGTTSTTTTS---SS-EE--EEE-TTS-EEEEHHHHHHHHHHHTT---SPPPP------SSPPPHHHHHHH--